Protein AF-A0A8C5T4S6-F1 (afdb_monomer)

InterPro domains:
  IPR027417 P-loop containing nucleoside triphosphate hydrolase [G3DSA:3.40.50.300] (1-90)
  IPR039657 Dimethylallyltransferase [PTHR11088] (1-71)

pLDDT: mean 82.36, std 14.88, range [46.62, 96.31]

Secondary structure (DSSP, 8-state):
--BSS-TTTTTPPPTTGGGSS---SSS-B-TT-TT--HHHHHHHHHHHHTSSS-------HHHHHHHH-SSTT-HHHHHHHHHHHHHHHHT--

Mean predicted aligned error: 9.79 Å

Structure (mmCIF, N/CA/C/O backbone):
data_AF-A0A8C5T4S6-F1
#
_entry.id   AF-A0A8C5T4S6-F1
#
loop_
_atom_site.group_PDB
_atom_site.id
_atom_site.type_symbol
_atom_site.label_atom_id
_atom_site.label_alt_id
_atom_site.label_comp_id
_atom_site.label_asym_id
_atom_site.label_entity_id
_atom_site.label_seq_id
_atom_site.pdbx_PDB_ins_code
_atom_site.Cartn_x
_atom_site.Cartn_y
_atom_site.Cartn_z
_atom_site.occupancy
_atom_site.B_iso_or_equiv
_atom_site.auth_seq_id
_atom_site.auth_comp_id
_atom_site.auth_asym_id
_atom_site.auth_atom_id
_atom_site.pdbx_PDB_model_num
ATOM 1 N N . MET A 1 1 ? -3.799 2.356 2.394 1.00 86.56 1 MET A N 1
ATOM 2 C CA . MET A 1 1 ? -2.665 2.402 3.349 1.00 86.56 1 MET A CA 1
ATOM 3 C C . MET A 1 1 ? -2.259 0.994 3.733 1.00 86.56 1 MET A C 1
ATOM 5 O O . MET A 1 1 ? -3.103 0.236 4.201 1.00 86.56 1 MET A O 1
ATOM 9 N N . VAL A 1 2 ? -0.999 0.628 3.476 1.00 92.94 2 VAL A N 1
ATOM 10 C CA . VAL A 1 2 ? -0.551 -0.777 3.476 1.00 92.94 2 VAL A CA 1
ATOM 11 C C . VAL A 1 2 ? -0.291 -1.341 4.875 1.00 92.94 2 VAL A C 1
ATOM 13 O O . VAL A 1 2 ? -0.500 -2.531 5.085 1.00 92.94 2 VAL A O 1
ATOM 16 N N . TYR A 1 3 ? 0.107 -0.500 5.835 1.00 94.44 3 TYR A N 1
ATOM 17 C CA . TYR A 1 3 ? 0.503 -0.932 7.177 1.00 94.44 3 TYR A CA 1
ATOM 18 C C . TYR A 1 3 ? -0.684 -1.284 8.077 1.00 94.44 3 TYR A C 1
ATOM 20 O O . TYR A 1 3 ? -1.705 -0.590 8.087 1.00 94.44 3 TYR A O 1
ATOM 28 N N . LYS A 1 4 ? -0.537 -2.353 8.858 1.00 94.75 4 LYS A N 1
ATOM 29 C CA . LYS A 1 4 ? -1.483 -2.789 9.895 1.00 94.75 4 LYS A CA 1
ATOM 30 C C . LYS A 1 4 ? -1.421 -1.879 11.124 1.00 94.75 4 LYS A C 1
ATOM 32 O O . LYS A 1 4 ? -0.357 -1.379 11.463 1.00 94.75 4 LYS A O 1
ATOM 37 N N . GLY A 1 5 ? -2.560 -1.676 11.789 1.00 93.94 5 GLY A N 1
ATOM 38 C CA . GLY A 1 5 ? -2.655 -1.018 13.103 1.00 93.94 5 GLY A CA 1
ATOM 39 C C . GLY A 1 5 ? -2.443 0.501 13.130 1.00 93.94 5 GLY A C 1
ATOM 40 O O . GLY A 1 5 ? -2.792 1.143 14.113 1.00 93.94 5 GLY A O 1
ATOM 41 N N . LEU A 1 6 ? -1.922 1.104 12.060 1.00 93.56 6 LEU A N 1
ATOM 42 C CA . LEU A 1 6 ? -1.636 2.542 11.982 1.00 93.56 6 LEU A CA 1
ATOM 43 C C . LEU A 1 6 ? -2.824 3.363 11.450 1.00 93.56 6 LEU A C 1
ATOM 45 O O . LEU A 1 6 ? -2.654 4.265 10.635 1.00 93.56 6 LEU A O 1
ATOM 49 N N . ASP A 1 7 ? -4.043 3.025 11.856 1.00 94.25 7 ASP A N 1
ATOM 50 C CA . ASP A 1 7 ? -5.266 3.467 11.173 1.00 94.25 7 ASP A CA 1
ATOM 51 C C . ASP A 1 7 ? -5.497 4.979 11.295 1.00 94.25 7 ASP A C 1
ATOM 53 O O . ASP A 1 7 ? -5.701 5.646 10.283 1.00 94.25 7 ASP A O 1
ATOM 57 N N . ILE A 1 8 ? -5.371 5.533 12.505 1.00 93.62 8 ILE A N 1
ATOM 58 C CA . ILE A 1 8 ? -5.588 6.966 12.768 1.00 93.62 8 ILE A CA 1
ATOM 59 C C . ILE A 1 8 ? -4.522 7.815 12.064 1.00 93.62 8 ILE A C 1
ATOM 61 O O . ILE A 1 8 ? -4.847 8.710 11.291 1.00 93.62 8 ILE A O 1
ATOM 65 N N . ILE A 1 9 ? -3.240 7.505 12.279 1.00 93.94 9 ILE A N 1
ATOM 66 C CA . ILE A 1 9 ? -2.135 8.320 11.750 1.00 93.94 9 ILE A CA 1
ATOM 67 C C . ILE A 1 9 ? -2.014 8.250 10.223 1.00 93.94 9 ILE A C 1
ATOM 69 O O . ILE A 1 9 ? -1.446 9.147 9.610 1.00 93.94 9 ILE A O 1
ATOM 73 N N . THR A 1 10 ? -2.539 7.189 9.603 1.00 91.38 10 THR A N 1
ATOM 74 C CA . THR A 1 10 ? -2.556 7.042 8.141 1.00 91.38 10 THR A CA 1
ATOM 75 C C . THR A 1 10 ? -3.892 7.435 7.515 1.00 91.38 10 THR A C 1
ATOM 77 O O . THR A 1 10 ? -4.090 7.202 6.322 1.00 91.38 10 THR A O 1
ATOM 80 N N . ASN A 1 11 ? -4.797 8.027 8.306 1.00 93.88 11 ASN A N 1
ATOM 81 C CA . ASN A 1 11 ? -6.145 8.419 7.898 1.00 93.88 11 ASN A CA 1
ATOM 82 C C . ASN A 1 11 ? -6.866 7.298 7.132 1.00 93.88 11 ASN A C 1
ATOM 84 O O . ASN A 1 11 ? -7.379 7.478 6.024 1.00 93.88 11 ASN A O 1
ATOM 88 N N . LYS A 1 12 ? -6.802 6.086 7.683 1.00 93.31 12 LYS A N 1
ATOM 89 C CA . LYS A 1 12 ? -7.362 4.903 7.048 1.00 93.31 12 LYS A CA 1
ATOM 90 C C . LYS A 1 12 ? -8.883 4.964 7.114 1.00 93.31 12 LYS A C 1
ATOM 92 O O . LYS A 1 12 ? -9.453 5.183 8.177 1.00 93.31 12 LYS A O 1
ATOM 97 N N . VAL A 1 13 ? -9.512 4.716 5.968 1.00 94.06 13 VAL A N 1
ATOM 98 C CA . VAL A 1 13 ? -10.966 4.578 5.838 1.00 94.06 13 VAL A CA 1
ATOM 99 C C . VAL A 1 13 ? -11.516 3.600 6.884 1.00 94.06 13 VAL A C 1
ATOM 101 O O . VAL A 1 13 ? -10.894 2.568 7.165 1.00 94.06 13 VAL A O 1
ATOM 104 N N . SER A 1 14 ? -12.661 3.914 7.483 1.00 94.06 14 SER A N 1
ATOM 105 C CA . SER A 1 14 ? -13.209 3.121 8.586 1.00 94.06 14 SER A CA 1
ATOM 106 C C . SER A 1 14 ? -13.633 1.716 8.131 1.00 94.06 14 SER A C 1
ATOM 108 O O . SER A 1 14 ? -13.975 1.512 6.962 1.00 94.06 14 SER A O 1
ATOM 110 N N . PRO A 1 15 ? -13.682 0.718 9.033 1.00 93.44 15 PRO A N 1
ATOM 111 C CA . PRO A 1 15 ? -14.215 -0.602 8.697 1.00 93.44 15 PRO A CA 1
ATOM 112 C C . PRO A 1 15 ? -15.658 -0.562 8.173 1.00 93.44 15 PRO A C 1
ATOM 114 O O . PRO A 1 15 ? -16.052 -1.434 7.405 1.00 93.44 15 PRO A O 1
ATOM 117 N N . GLN A 1 16 ? -16.458 0.415 8.605 1.00 96.31 16 GLN A N 1
ATOM 118 C CA . GLN A 1 16 ? -17.829 0.649 8.155 1.00 96.31 16 GLN A CA 1
ATOM 119 C C . GLN A 1 16 ? -17.861 1.019 6.671 1.00 96.31 16 GLN A C 1
ATOM 121 O O . GLN A 1 16 ? -18.564 0.372 5.899 1.00 96.31 16 GLN A O 1
ATOM 126 N N . GLU A 1 17 ? -17.067 2.005 6.268 1.00 94.88 17 GLU A N 1
ATOM 127 C CA . GLU A 1 17 ? -16.970 2.469 4.879 1.00 94.88 17 GLU A CA 1
ATOM 128 C C . GLU A 1 17 ? -16.320 1.414 3.975 1.00 94.88 17 GLU A C 1
ATOM 130 O O . GLU A 1 17 ? -16.770 1.194 2.852 1.00 94.88 17 GLU A O 1
ATOM 135 N N . GLN A 1 18 ? -15.328 0.674 4.484 1.00 94.00 18 GLN A N 1
ATOM 136 C CA . GLN A 1 18 ? -14.693 -0.427 3.750 1.00 94.00 18 GLN A CA 1
ATOM 137 C C . GLN A 1 18 ? -15.647 -1.577 3.411 1.00 94.00 18 GLN A C 1
ATOM 139 O O . GLN A 1 18 ? -15.331 -2.376 2.536 1.00 94.00 18 GLN A O 1
ATOM 144 N N . ARG A 1 19 ? -16.799 -1.700 4.083 1.00 95.38 19 ARG A N 1
ATOM 145 C CA . ARG A 1 19 ? -17.813 -2.715 3.746 1.00 95.38 19 ARG A CA 1
ATOM 146 C C . ARG A 1 19 ? -18.678 -2.332 2.548 1.00 95.38 19 ARG A C 1
ATOM 148 O O . ARG A 1 19 ? -19.338 -3.208 2.001 1.00 95.38 19 ARG A O 1
ATOM 155 N N . LEU A 1 20 ? -18.680 -1.061 2.139 1.00 95.69 20 LEU A N 1
ATOM 156 C CA . LEU A 1 20 ? -19.495 -0.581 1.018 1.00 95.69 20 LEU A CA 1
ATOM 157 C C . LEU A 1 20 ? -18.959 -1.057 -0.339 1.00 95.69 20 LEU A C 1
ATOM 159 O O . LEU A 1 20 ? -19.727 -1.212 -1.283 1.00 95.69 20 LEU A O 1
ATOM 163 N N . CYS A 1 21 ? -17.655 -1.315 -0.440 1.00 91.56 21 CYS A N 1
ATOM 164 C CA . CYS A 1 21 ? -17.039 -1.921 -1.614 1.00 91.56 21 CYS A CA 1
ATOM 165 C C . CYS A 1 21 ? -15.754 -2.663 -1.236 1.00 9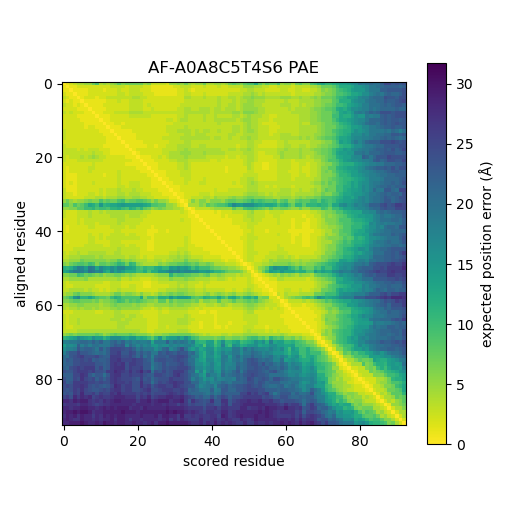1.56 21 CYS A C 1
ATOM 167 O O . CYS A 1 21 ? -15.134 -2.399 -0.208 1.00 91.56 21 CYS A O 1
ATOM 169 N N . ARG A 1 22 ? -15.328 -3.614 -2.069 1.00 91.56 22 ARG A N 1
ATOM 170 C CA . ARG A 1 22 ? -14.123 -4.395 -1.787 1.00 91.56 22 ARG A CA 1
ATOM 171 C C . ARG A 1 22 ? -12.875 -3.524 -1.925 1.00 91.56 22 ARG A C 1
ATOM 173 O O . ARG A 1 22 ? -12.538 -3.080 -3.017 1.00 91.56 22 ARG A O 1
ATOM 180 N N . HIS A 1 23 ? -12.153 -3.353 -0.822 1.00 93.38 23 HIS A N 1
ATOM 181 C CA . HIS A 1 23 ? -10.861 -2.680 -0.811 1.00 93.38 23 HIS A CA 1
ATOM 182 C C . HIS A 1 23 ? -9.732 -3.708 -0.868 1.00 93.38 23 HIS A C 1
ATOM 184 O O . HIS A 1 23 ? -9.703 -4.676 -0.107 1.00 93.38 23 HIS A O 1
ATOM 190 N N . HIS A 1 24 ? -8.780 -3.481 -1.765 1.00 92.88 24 HIS A N 1
ATOM 191 C CA . HIS A 1 24 ? -7.535 -4.237 -1.835 1.00 92.88 24 HIS A CA 1
ATOM 192 C C . HIS A 1 24 ? -6.375 -3.387 -1.306 1.00 92.88 24 HIS A C 1
ATOM 194 O O . HIS A 1 24 ? -6.509 -2.179 -1.117 1.00 92.88 24 HIS A O 1
AT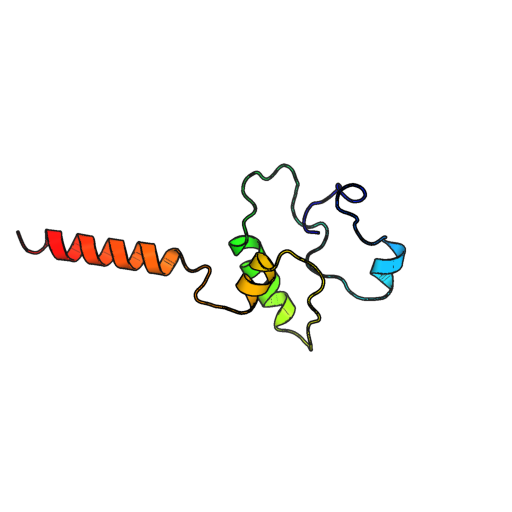OM 200 N N . MET A 1 25 ? -5.216 -4.010 -1.078 1.00 93.62 25 MET A N 1
ATOM 201 C CA . MET A 1 25 ? -3.980 -3.308 -0.703 1.00 93.62 25 MET A CA 1
ATOM 202 C C . MET A 1 25 ? -4.106 -2.420 0.558 1.00 93.62 25 MET A C 1
ATOM 204 O O . MET A 1 25 ? -3.467 -1.369 0.678 1.00 93.62 25 MET A O 1
ATOM 208 N N . ILE A 1 26 ? -4.899 -2.865 1.537 1.00 94.06 26 ILE A N 1
ATOM 209 C CA . ILE A 1 26 ? -5.078 -2.208 2.836 1.00 94.06 26 ILE A CA 1
ATOM 210 C C . ILE A 1 26 ? -4.677 -3.151 3.979 1.00 94.06 26 ILE A C 1
ATOM 212 O O . ILE A 1 26 ? -4.962 -4.343 3.918 1.00 94.06 26 ILE A O 1
ATOM 216 N N . SER A 1 27 ? -3.990 -2.633 5.004 1.00 93.88 27 SER A N 1
ATOM 217 C CA . SER A 1 27 ? -3.651 -3.370 6.242 1.00 93.88 27 SER A CA 1
ATOM 218 C C . SER A 1 27 ? -3.018 -4.763 6.038 1.00 93.88 27 SER A C 1
ATOM 220 O O . SER A 1 27 ? -3.365 -5.718 6.733 1.00 93.88 27 SER A O 1
ATOM 222 N N . PHE A 1 28 ? -2.078 -4.911 5.106 1.00 92.75 28 PHE A N 1
ATOM 223 C CA . PHE A 1 28 ? -1.450 -6.205 4.801 1.00 92.75 28 PHE A CA 1
ATOM 224 C C . PHE A 1 28 ? 0.055 -6.253 5.097 1.00 92.75 28 PHE A C 1
ATOM 226 O O . PHE A 1 28 ? 0.616 -7.344 5.172 1.00 92.75 28 PHE A O 1
ATOM 233 N N . VAL A 1 29 ? 0.696 -5.105 5.324 1.00 94.25 29 VAL A N 1
ATOM 234 C CA . VAL A 1 29 ? 2.111 -4.994 5.702 1.00 94.25 29 VAL A CA 1
ATOM 235 C C . VAL A 1 29 ? 2.219 -4.838 7.214 1.00 94.25 29 VAL A C 1
ATOM 237 O O . VAL A 1 29 ? 1.505 -4.036 7.816 1.00 94.25 29 VAL A O 1
ATOM 240 N N . ASP A 1 30 ? 3.096 -5.618 7.836 1.00 94.56 30 ASP A N 1
ATOM 241 C CA . ASP A 1 30 ? 3.460 -5.422 9.238 1.00 94.56 30 ASP A CA 1
ATOM 242 C C . ASP A 1 30 ? 4.374 -4.185 9.355 1.00 94.56 30 ASP A C 1
ATOM 244 O O . ASP A 1 30 ? 5.377 -4.121 8.638 1.00 94.56 30 ASP A O 1
ATOM 248 N N . PRO A 1 31 ? 4.042 -3.189 10.200 1.00 92.56 31 PRO A N 1
ATOM 249 C CA . PRO A 1 31 ? 4.856 -1.984 10.363 1.00 92.56 31 PRO A CA 1
ATOM 250 C C . PRO A 1 31 ? 6.276 -2.245 10.888 1.00 92.56 31 PRO A C 1
ATOM 252 O O . PRO A 1 31 ? 7.128 -1.374 10.745 1.00 92.56 31 PRO A O 1
ATOM 255 N N . LEU A 1 32 ? 6.554 -3.415 11.471 1.00 93.31 32 LEU A N 1
ATOM 256 C CA . LEU A 1 32 ? 7.890 -3.790 11.941 1.00 93.31 32 LEU A CA 1
ATOM 257 C C . LEU A 1 32 ? 8.812 -4.282 10.813 1.00 93.31 32 LEU A C 1
ATOM 259 O O . LEU A 1 32 ? 10.011 -4.458 11.030 1.00 93.31 32 LEU A O 1
ATOM 263 N N . VAL A 1 33 ? 8.290 -4.493 9.600 1.00 89.94 33 VAL A N 1
ATOM 264 C CA . VAL A 1 33 ? 9.110 -4.832 8.430 1.00 89.94 33 VAL A CA 1
ATOM 265 C C . VAL A 1 33 ? 9.790 -3.567 7.910 1.00 89.94 33 VAL A C 1
ATOM 267 O O . VAL A 1 33 ? 9.140 -2.666 7.390 1.00 89.94 33 VAL A O 1
ATOM 270 N N . SER A 1 34 ? 11.119 -3.521 7.997 1.00 77.06 34 SER A N 1
ATOM 271 C CA . SER A 1 34 ? 11.917 -2.322 7.707 1.00 77.06 34 SER A CA 1
ATOM 272 C C . SER A 1 34 ? 12.099 -1.989 6.221 1.00 77.06 34 SER A C 1
ATOM 274 O O . SER A 1 34 ? 12.544 -0.892 5.905 1.00 77.06 34 SER A O 1
ATOM 276 N N . ASN A 1 35 ? 11.745 -2.894 5.302 1.00 85.25 35 ASN A N 1
ATOM 277 C CA . ASN A 1 35 ? 12.119 -2.788 3.885 1.00 85.25 35 ASN A CA 1
ATOM 278 C C . ASN A 1 35 ? 10.946 -3.000 2.917 1.00 85.25 35 ASN A C 1
ATOM 280 O O . ASN A 1 35 ? 11.112 -3.644 1.886 1.00 85.25 35 ASN A O 1
ATOM 284 N N . TYR A 1 36 ? 9.751 -2.495 3.231 1.00 90.81 36 TYR A N 1
ATOM 285 C CA . TYR A 1 36 ? 8.648 -2.564 2.272 1.00 90.81 36 TYR A CA 1
ATOM 286 C C . TYR A 1 36 ? 8.831 -1.528 1.157 1.00 90.81 36 TYR A C 1
ATOM 288 O O . TYR A 1 36 ? 8.736 -0.321 1.390 1.00 90.81 36 TYR A O 1
ATOM 296 N N . THR A 1 37 ? 9.098 -1.996 -0.059 1.00 91.50 37 THR A N 1
ATOM 297 C CA . THR A 1 37 ? 9.397 -1.143 -1.209 1.00 91.50 37 THR A CA 1
ATOM 298 C C . THR A 1 37 ? 8.208 -1.009 -2.157 1.00 91.50 37 THR A C 1
ATOM 300 O O . THR A 1 37 ? 7.228 -1.755 -2.130 1.00 91.50 37 THR A O 1
ATOM 303 N N . VAL A 1 38 ? 8.321 -0.058 -3.079 1.00 91.00 38 VAL A N 1
ATOM 304 C CA . VAL A 1 38 ? 7.371 0.096 -4.184 1.00 91.00 38 VAL A CA 1
ATOM 305 C C . VAL A 1 38 ? 7.368 -1.111 -5.138 1.00 91.00 38 VAL A C 1
ATOM 307 O O . VAL A 1 38 ? 6.338 -1.403 -5.741 1.00 91.00 38 VAL A O 1
ATOM 310 N N . VAL A 1 39 ? 8.484 -1.849 -5.247 1.00 90.44 39 VAL A N 1
ATOM 311 C CA . VAL A 1 39 ? 8.554 -3.097 -6.029 1.00 90.44 39 VAL A CA 1
ATOM 312 C C . VAL A 1 39 ? 7.629 -4.131 -5.401 1.00 90.44 39 VAL A C 1
ATOM 314 O O . VAL A 1 39 ? 6.817 -4.730 -6.101 1.00 90.44 39 VAL A O 1
ATOM 317 N N . ASP A 1 40 ? 7.696 -4.273 -4.074 1.00 92.31 40 ASP A N 1
ATOM 318 C CA . ASP A 1 40 ? 6.852 -5.204 -3.321 1.00 92.31 40 ASP A CA 1
ATOM 319 C C . ASP A 1 40 ? 5.371 -4.848 -3.458 1.00 92.31 40 ASP A C 1
ATOM 321 O O . ASP A 1 40 ? 4.521 -5.728 -3.616 1.00 92.31 40 ASP A O 1
ATOM 325 N N . PHE A 1 41 ? 5.052 -3.550 -3.441 1.00 93.00 41 PHE A N 1
ATOM 326 C CA . PHE A 1 41 ? 3.701 -3.072 -3.715 1.00 93.00 41 PHE A CA 1
ATOM 327 C C . PHE A 1 41 ? 3.232 -3.433 -5.119 1.00 93.00 41 PHE A C 1
ATOM 329 O O . PHE A 1 41 ? 2.159 -4.023 -5.248 1.00 93.00 41 PHE A O 1
ATOM 336 N N . ARG A 1 42 ? 4.016 -3.106 -6.152 1.00 91.50 42 ARG A N 1
ATOM 337 C CA . ARG A 1 42 ? 3.678 -3.405 -7.547 1.00 91.50 42 ARG A CA 1
ATOM 338 C C . ARG A 1 42 ? 3.419 -4.894 -7.723 1.00 91.50 42 ARG A C 1
ATOM 340 O O . ARG A 1 42 ? 2.369 -5.271 -8.233 1.00 91.50 42 ARG A O 1
ATOM 347 N N . ASP A 1 43 ? 4.340 -5.735 -7.269 1.00 91.88 43 ASP A N 1
ATOM 348 C CA . ASP A 1 43 ? 4.275 -7.181 -7.489 1.00 91.88 43 ASP A CA 1
ATOM 349 C C . ASP A 1 43 ? 3.075 -7.822 -6.772 1.00 91.88 43 ASP A C 1
ATOM 351 O O . ASP A 1 43 ? 2.520 -8.807 -7.256 1.00 91.88 43 ASP A O 1
ATOM 355 N N . LYS A 1 44 ? 2.608 -7.229 -5.664 1.00 92.88 44 LYS A N 1
ATOM 356 C CA . LYS A 1 44 ? 1.366 -7.630 -4.983 1.00 92.88 44 LYS A CA 1
ATOM 357 C C . LYS A 1 44 ? 0.099 -7.044 -5.613 1.00 92.88 44 LYS A C 1
ATOM 359 O O . LYS A 1 44 ? -0.939 -7.697 -5.573 1.00 92.88 44 LYS A O 1
ATOM 364 N N . ALA A 1 45 ? 0.156 -5.832 -6.161 1.00 92.69 45 ALA A N 1
ATOM 365 C CA . ALA A 1 45 ? -0.996 -5.142 -6.743 1.00 92.69 45 ALA A CA 1
ATOM 366 C C . ALA A 1 45 ? -1.319 -5.611 -8.168 1.00 92.69 45 ALA A C 1
ATOM 368 O O . ALA A 1 45 ? -2.492 -5.701 -8.519 1.00 92.69 45 ALA A O 1
ATOM 369 N N . VAL A 1 46 ? -0.310 -5.935 -8.984 1.00 91.81 46 VAL A N 1
ATOM 370 C CA . VAL A 1 46 ? -0.487 -6.345 -10.390 1.00 91.81 46 VAL A CA 1
ATOM 371 C C . VAL A 1 46 ? -1.459 -7.526 -10.549 1.00 91.81 46 VAL A C 1
ATOM 373 O O . VAL A 1 46 ? -2.369 -7.412 -11.369 1.00 91.81 46 VAL A O 1
ATOM 376 N N . PRO A 1 47 ? -1.365 -8.614 -9.757 1.00 91.12 47 PRO A N 1
ATOM 377 C CA . PRO A 1 47 ? -2.328 -9.715 -9.836 1.00 91.12 47 PRO A CA 1
ATOM 378 C C . PRO A 1 47 ? -3.745 -9.334 -9.393 1.00 91.12 47 PRO A C 1
ATOM 380 O O . PRO A 1 47 ? -4.692 -10.045 -9.696 1.00 91.12 47 PRO A O 1
ATOM 383 N N . VAL A 1 48 ? -3.904 -8.254 -8.625 1.00 89.88 48 VAL A N 1
ATOM 384 C CA . VAL A 1 48 ? -5.215 -7.787 -8.158 1.00 89.88 48 VAL A CA 1
ATOM 385 C C . VAL A 1 48 ? -5.908 -6.961 -9.236 1.00 89.88 48 VAL A C 1
ATOM 387 O O . VAL A 1 48 ? -7.096 -7.146 -9.470 1.00 89.88 48 VAL A O 1
ATOM 390 N N . ILE A 1 49 ? -5.170 -6.068 -9.900 1.00 87.81 49 ILE A N 1
ATOM 391 C CA . ILE A 1 49 ? -5.722 -5.162 -10.920 1.00 87.81 49 ILE A CA 1
ATOM 392 C C . ILE A 1 49 ? -5.964 -5.841 -12.274 1.00 87.81 49 ILE A C 1
ATOM 394 O O . ILE A 1 49 ? -6.551 -5.232 -13.158 1.00 87.81 49 ILE A O 1
ATOM 398 N N . SER A 1 50 ? -5.499 -7.079 -12.462 1.00 80.12 50 SER A N 1
ATOM 399 C CA . SER A 1 50 ? -5.727 -7.849 -13.690 1.00 80.12 50 SER A CA 1
ATOM 400 C C . SER A 1 50 ? -7.141 -8.429 -13.807 1.00 80.12 50 SER A C 1
ATOM 402 O O . SER A 1 50 ? -7.454 -9.044 -14.823 1.00 80.12 50 SER A O 1
ATOM 404 N N . PHE A 1 51 ? -7.975 -8.272 -12.777 1.00 65.81 51 PHE A N 1
ATOM 405 C CA . PHE A 1 51 ? -9.368 -8.711 -12.755 1.00 65.81 51 PHE A CA 1
ATOM 406 C C . PHE A 1 51 ? -10.296 -7.486 -12.757 1.00 65.81 51 PHE A C 1
ATOM 408 O O . PHE A 1 51 ? -10.047 -6.529 -12.026 1.00 65.81 51 PHE A O 1
ATOM 415 N N . ASP A 1 52 ? -11.365 -7.540 -13.558 1.00 73.69 52 ASP A N 1
ATOM 416 C CA . ASP A 1 52 ? -12.374 -6.480 -13.717 1.00 73.69 52 ASP A CA 1
ATOM 417 C C . ASP A 1 52 ? -11.796 -5.092 -14.078 1.00 73.69 52 ASP A C 1
ATOM 419 O O . ASP A 1 52 ? -10.682 -4.981 -14.583 1.00 73.69 52 ASP A O 1
ATOM 423 N N . ILE A 1 53 ? -12.589 -4.026 -13.917 1.00 88.38 53 ILE A N 1
ATOM 424 C CA . ILE A 1 53 ? -12.173 -2.633 -14.138 1.00 88.38 53 ILE A CA 1
ATOM 425 C C . ILE A 1 53 ? -11.656 -2.082 -12.796 1.00 88.38 53 ILE A C 1
ATOM 427 O O . ILE A 1 53 ? -12.469 -1.693 -11.951 1.00 88.38 53 ILE A O 1
ATOM 431 N N . PRO A 1 54 ? -10.331 -2.051 -12.548 1.00 90.69 54 PRO A N 1
ATOM 432 C CA . PRO A 1 54 ? -9.788 -1.621 -11.266 1.00 90.69 54 PRO A CA 1
ATOM 433 C C . PRO A 1 54 ? -9.899 -0.103 -11.088 1.00 90.69 54 PRO A C 1
ATOM 435 O O . PRO A 1 54 ? -9.560 0.672 -11.981 1.00 90.69 54 PRO A O 1
ATOM 438 N N . ILE A 1 55 ? -10.286 0.331 -9.886 1.00 92.06 55 ILE A N 1
ATOM 439 C CA . ILE A 1 55 ? -10.207 1.734 -9.466 1.00 92.06 55 ILE A CA 1
ATOM 440 C C . ILE A 1 55 ? -9.063 1.862 -8.463 1.00 92.06 55 ILE A C 1
ATOM 442 O O . ILE A 1 55 ? -9.117 1.315 -7.360 1.00 92.06 55 ILE A O 1
ATOM 446 N N . VAL A 1 56 ? -8.016 2.590 -8.846 1.00 91.31 56 VAL A N 1
ATOM 447 C CA . VAL A 1 56 ? -6.872 2.879 -7.974 1.00 91.31 56 VAL A CA 1
ATOM 448 C C . VAL A 1 56 ? -7.111 4.221 -7.289 1.00 91.31 56 VAL A C 1
ATOM 450 O O . VAL A 1 56 ? -7.291 5.235 -7.958 1.00 91.31 56 V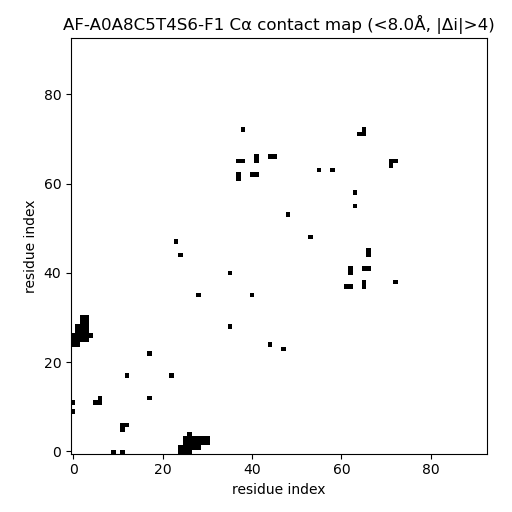AL A O 1
ATOM 453 N N . VAL A 1 57 ? -7.122 4.229 -5.953 1.00 90.75 57 VAL A N 1
ATOM 454 C CA . VAL A 1 57 ? -7.424 5.420 -5.143 1.00 90.75 57 VAL A CA 1
ATOM 455 C C . VAL A 1 57 ? -6.244 5.768 -4.235 1.00 90.75 57 VAL A C 1
ATOM 457 O O . VAL A 1 57 ? -5.702 4.905 -3.540 1.00 90.75 57 VAL A O 1
ATOM 460 N N . GLY A 1 58 ? -5.888 7.054 -4.199 1.00 87.50 58 GLY A N 1
ATOM 461 C CA . GLY A 1 58 ? -4.838 7.600 -3.337 1.00 87.50 58 GLY A CA 1
ATOM 462 C C . GLY A 1 58 ? -3.417 7.275 -3.804 1.00 87.50 58 GLY A C 1
ATOM 463 O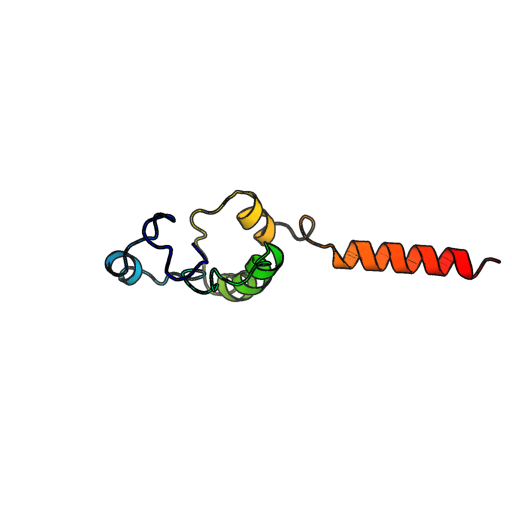 O . GLY A 1 58 ? -3.164 7.081 -4.988 1.00 87.50 58 GLY A O 1
ATOM 464 N N . GLY A 1 59 ? -2.491 7.213 -2.840 1.00 80.00 59 GLY A N 1
ATOM 465 C CA . GLY A 1 59 ? -1.067 6.966 -3.076 1.00 80.00 59 GLY A CA 1
ATOM 466 C C . GLY A 1 59 ? -0.262 8.235 -3.370 1.00 80.00 59 GLY A C 1
ATOM 467 O O . GLY A 1 59 ? -0.799 9.304 -3.637 1.00 80.00 59 GLY A O 1
ATOM 468 N N . THR A 1 60 ? 1.059 8.108 -3.298 1.00 83.56 60 THR A N 1
ATOM 469 C CA . THR A 1 60 ? 1.989 9.073 -3.898 1.00 83.56 60 THR A CA 1
ATOM 470 C C . THR A 1 60 ? 2.141 8.713 -5.374 1.00 83.56 60 THR A C 1
ATOM 472 O O . THR A 1 60 ? 2.148 7.520 -5.685 1.00 83.56 60 THR A O 1
ATOM 475 N N . ASN A 1 61 ? 2.315 9.698 -6.266 1.00 88.12 61 ASN A N 1
ATOM 476 C CA . ASN A 1 61 ? 2.472 9.476 -7.717 1.00 88.12 61 ASN A CA 1
ATOM 477 C C . ASN A 1 61 ? 3.415 8.313 -8.043 1.00 88.12 61 ASN A C 1
ATOM 479 O O . ASN A 1 61 ? 3.090 7.472 -8.870 1.00 88.12 61 ASN A O 1
ATOM 483 N N . TYR A 1 62 ? 4.502 8.183 -7.284 1.00 88.88 62 TYR A N 1
ATOM 484 C CA . TYR A 1 62 ? 5.469 7.097 -7.399 1.00 88.88 62 TYR A CA 1
ATOM 485 C C . TYR A 1 62 ? 4.875 5.671 -7.361 1.00 88.88 62 TYR A C 1
ATOM 487 O O . TYR A 1 62 ? 5.284 4.800 -8.128 1.00 88.88 62 TYR A O 1
ATOM 495 N N . TYR A 1 63 ? 3.884 5.411 -6.503 1.00 91.31 63 TYR A N 1
ATOM 496 C CA . TYR A 1 63 ? 3.225 4.101 -6.425 1.00 91.31 63 TYR A CA 1
ATOM 497 C C . TYR A 1 63 ? 2.311 3.857 -7.629 1.00 91.31 63 TYR A C 1
ATOM 499 O O . TYR A 1 63 ? 2.283 2.746 -8.154 1.00 91.31 63 TYR A O 1
ATOM 507 N N . ILE A 1 64 ? 1.601 4.886 -8.096 1.00 90.62 64 ILE A N 1
ATOM 508 C CA . ILE A 1 64 ? 0.749 4.804 -9.291 1.00 90.62 64 ILE A CA 1
ATOM 509 C C . ILE A 1 64 ? 1.622 4.565 -10.526 1.00 90.62 64 ILE A C 1
ATOM 511 O O . ILE A 1 64 ? 1.382 3.646 -11.307 1.00 90.62 64 ILE A O 1
ATOM 515 N N . GLU A 1 65 ? 2.691 5.342 -10.661 1.00 90.31 65 GLU A N 1
ATOM 516 C CA . GLU A 1 65 ? 3.677 5.226 -11.728 1.00 90.31 65 GLU A CA 1
ATOM 517 C C . GLU A 1 65 ? 4.290 3.824 -11.804 1.00 90.31 65 GLU A C 1
ATOM 519 O O . GLU A 1 65 ? 4.465 3.293 -12.900 1.00 90.31 65 GLU A O 1
ATOM 524 N N . SER A 1 66 ? 4.544 3.181 -10.658 1.00 90.69 66 SER A N 1
ATOM 525 C CA . SER A 1 66 ? 5.057 1.806 -10.612 1.00 90.69 66 SER A CA 1
ATOM 526 C C . SER A 1 66 ? 4.123 0.759 -11.230 1.00 90.69 66 SER A C 1
ATOM 528 O O . SER A 1 66 ? 4.600 -0.281 -11.690 1.00 90.69 66 SER A O 1
ATOM 530 N N . LEU A 1 67 ? 2.810 1.022 -11.238 1.00 90.12 67 LEU A N 1
ATOM 531 C CA . LEU A 1 67 ? 1.797 0.151 -11.839 1.00 90.12 67 LEU A CA 1
ATOM 532 C C . LEU A 1 67 ? 1.632 0.424 -13.336 1.00 90.12 67 LEU A C 1
ATOM 534 O O . LEU A 1 67 ? 1.382 -0.503 -14.102 1.00 90.12 67 LEU A O 1
ATOM 538 N N . LEU A 1 68 ? 1.778 1.685 -13.751 1.00 88.62 68 LEU A N 1
ATOM 539 C CA . LEU A 1 68 ? 1.577 2.114 -15.137 1.00 88.62 68 LEU A CA 1
ATOM 540 C C . LEU A 1 68 ? 2.799 1.839 -16.023 1.00 88.62 68 LEU A C 1
ATOM 542 O O . LEU A 1 68 ? 2.653 1.430 -17.176 1.00 88.62 68 LEU A O 1
ATOM 546 N N . TRP A 1 69 ? 4.013 2.046 -15.503 1.00 86.19 69 TRP A N 1
ATOM 547 C CA . TRP A 1 69 ? 5.230 2.070 -16.313 1.00 86.19 69 TRP A CA 1
ATOM 548 C C . TRP A 1 69 ? 6.192 0.936 -15.958 1.00 86.19 69 TRP A C 1
ATOM 550 O O . TRP A 1 69 ? 6.738 0.858 -14.859 1.00 86.19 69 TRP A O 1
ATOM 560 N N . LYS A 1 70 ? 6.521 0.103 -16.952 1.00 70.62 70 LYS A N 1
ATOM 561 C CA . LYS A 1 70 ? 7.504 -0.991 -16.806 1.00 70.62 70 LYS A CA 1
ATOM 562 C C . LYS A 1 70 ? 8.949 -0.508 -16.597 1.00 70.62 70 LYS A C 1
ATOM 564 O O . LYS A 1 70 ? 9.789 -1.284 -16.147 1.00 70.62 70 LYS A O 1
ATOM 569 N N . VAL A 1 71 ? 9.245 0.743 -16.956 1.00 64.25 71 VAL A N 1
ATOM 570 C CA . VAL A 1 71 ? 10.614 1.287 -17.041 1.00 64.25 71 VAL A CA 1
ATOM 571 C C . VAL A 1 71 ? 11.101 1.868 -15.715 1.00 64.25 71 VAL A C 1
ATOM 573 O O . VAL A 1 71 ? 12.293 1.817 -15.432 1.00 64.25 71 VAL A O 1
ATOM 576 N N . LEU A 1 72 ? 10.198 2.370 -14.873 1.00 60.19 72 LEU A N 1
ATOM 577 C CA . LEU A 1 72 ? 10.594 3.152 -13.700 1.00 60.19 72 LEU A CA 1
ATOM 578 C C . LEU A 1 72 ? 11.221 2.299 -12.590 1.00 60.19 72 LEU A C 1
ATOM 580 O O . LEU A 1 72 ? 11.958 2.824 -11.761 1.00 60.19 72 LEU A O 1
ATOM 584 N N . ILE A 1 73 ? 10.952 0.985 -12.565 1.00 62.12 73 ILE A N 1
ATOM 585 C CA . ILE A 1 73 ? 11.347 0.108 -11.451 1.00 62.12 73 ILE A CA 1
ATOM 586 C C . ILE A 1 73 ? 11.856 -1.255 -11.938 1.00 62.12 73 ILE A C 1
ATOM 588 O O . ILE A 1 73 ? 11.365 -2.318 -11.536 1.00 62.12 73 ILE A O 1
ATOM 592 N N . ASN A 1 74 ? 12.832 -1.245 -12.848 1.00 58.56 74 ASN A N 1
ATOM 593 C CA . ASN A 1 74 ? 13.499 -2.466 -13.297 1.00 58.56 74 ASN A CA 1
ATOM 594 C C . ASN A 1 74 ? 15.008 -2.456 -13.016 1.00 58.56 74 ASN A C 1
ATOM 596 O O . ASN A 1 74 ? 15.843 -2.382 -13.915 1.00 58.56 74 ASN A O 1
ATOM 600 N N . THR A 1 75 ? 15.361 -2.609 -11.741 1.00 57.00 75 THR A N 1
ATOM 601 C CA . THR A 1 75 ? 16.753 -2.756 -11.287 1.00 57.00 75 THR A CA 1
ATOM 602 C C . THR A 1 75 ? 17.383 -4.075 -11.752 1.00 57.00 75 THR A C 1
ATOM 604 O O . THR A 1 75 ? 18.595 -4.151 -11.955 1.00 57.00 75 THR A O 1
ATOM 607 N N . LYS A 1 76 ? 16.572 -5.122 -11.983 1.00 56.22 76 LYS A N 1
ATOM 608 C CA . LYS A 1 76 ? 17.047 -6.428 -12.479 1.00 56.22 76 LYS A CA 1
ATOM 609 C C . LYS A 1 76 ? 17.665 -6.316 -13.873 1.00 56.22 76 LYS A C 1
ATOM 611 O O . LYS A 1 76 ? 18.705 -6.927 -14.117 1.00 56.22 76 LYS A O 1
ATOM 616 N N . MET A 1 77 ? 17.079 -5.504 -14.756 1.00 56.00 77 MET A N 1
ATOM 617 C CA . MET A 1 77 ? 17.637 -5.252 -16.087 1.00 56.00 77 MET A CA 1
ATOM 618 C C . MET A 1 77 ? 18.996 -4.547 -15.988 1.00 56.00 77 MET A C 1
ATOM 620 O O . MET A 1 77 ? 19.954 -4.990 -16.616 1.00 56.00 77 MET A O 1
ATOM 624 N N . MET A 1 78 ? 19.113 -3.544 -15.114 1.00 55.22 78 MET A N 1
ATOM 625 C CA . MET A 1 78 ? 20.352 -2.788 -14.885 1.00 55.22 78 MET A CA 1
ATOM 626 C C . MET A 1 78 ? 21.493 -3.658 -14.330 1.00 55.22 78 MET A C 1
ATOM 628 O O . MET A 1 78 ? 22.585 -3.660 -14.895 1.00 55.22 78 MET A O 1
ATOM 632 N N . CYS A 1 79 ? 21.246 -4.470 -13.295 1.00 56.03 79 CYS A N 1
ATOM 633 C CA . CYS A 1 79 ? 22.261 -5.398 -12.774 1.00 56.03 79 CYS A CA 1
ATOM 634 C C . CYS A 1 79 ? 22.672 -6.451 -13.811 1.00 56.03 79 CYS A C 1
ATOM 636 O O . CYS A 1 79 ? 23.854 -6.763 -13.937 1.00 56.03 79 CYS A O 1
ATOM 638 N N . SER A 1 80 ? 21.722 -6.988 -14.584 1.00 60.00 80 SER A N 1
ATOM 639 C CA . SER A 1 80 ? 22.035 -7.964 -15.636 1.00 60.00 80 SER A CA 1
ATOM 640 C C . SER A 1 80 ? 22.835 -7.357 -16.794 1.00 60.00 80 SER A C 1
ATOM 642 O O . SER A 1 80 ? 23.686 -8.033 -17.370 1.00 60.00 80 SER A O 1
ATOM 644 N N . PHE A 1 81 ? 22.607 -6.079 -17.102 1.00 61.22 81 PHE A N 1
ATOM 645 C CA . PHE A 1 81 ? 23.351 -5.326 -18.107 1.00 61.22 81 PHE A CA 1
ATOM 646 C C . PHE A 1 81 ? 24.800 -5.090 -17.662 1.00 61.22 81 PHE A C 1
ATOM 648 O O . PHE A 1 81 ? 25.728 -5.446 -18.385 1.00 61.22 81 PHE A O 1
ATOM 655 N N . LEU A 1 82 ? 25.003 -4.610 -16.431 1.00 62.62 82 LEU A N 1
ATOM 656 C CA . LEU A 1 82 ? 26.339 -4.398 -15.861 1.00 62.62 82 LEU A CA 1
ATOM 657 C C . LEU A 1 82 ? 27.120 -5.711 -15.705 1.00 62.62 82 LEU A C 1
ATOM 659 O O . LEU A 1 82 ? 28.298 -5.777 -16.054 1.00 62.62 82 LEU A O 1
ATOM 663 N N . ALA A 1 83 ? 26.459 -6.785 -15.265 1.00 63.09 83 ALA A N 1
ATOM 664 C CA . ALA A 1 83 ? 27.078 -8.106 -15.159 1.00 63.09 83 ALA A CA 1
ATOM 665 C C . ALA A 1 83 ? 27.499 -8.676 -16.527 1.00 63.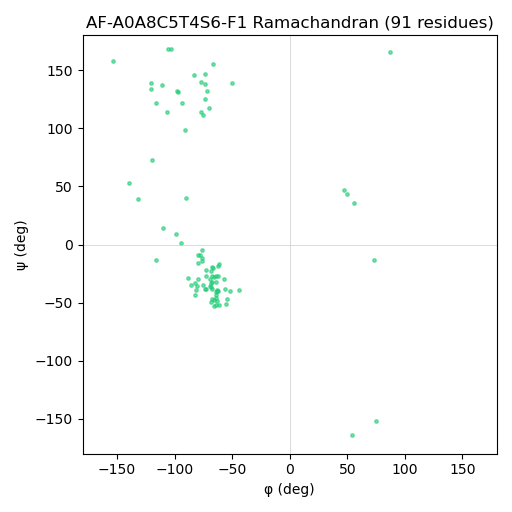09 83 ALA A C 1
ATOM 667 O O . ALA A 1 83 ? 28.500 -9.388 -16.620 1.00 63.09 83 ALA A O 1
ATOM 668 N N . ARG A 1 84 ? 26.763 -8.366 -17.603 1.00 63.44 84 ARG A N 1
ATOM 669 C CA . ARG A 1 84 ? 27.150 -8.728 -18.977 1.00 63.44 84 ARG A CA 1
ATOM 670 C C . ARG A 1 84 ? 28.312 -7.872 -19.487 1.00 63.44 84 ARG A C 1
ATOM 672 O O . ARG A 1 84 ? 29.209 -8.415 -20.123 1.00 63.44 84 ARG A O 1
ATOM 679 N N . GLN A 1 85 ? 28.344 -6.582 -19.159 1.00 63.19 85 GLN A N 1
ATOM 680 C CA . GLN A 1 85 ? 29.419 -5.672 -19.565 1.00 63.19 85 GLN A CA 1
ATOM 681 C C . GLN A 1 85 ? 30.763 -6.003 -18.887 1.00 63.19 85 GLN A C 1
ATOM 683 O O . GLN A 1 85 ? 31.797 -5.991 -19.550 1.00 63.19 85 GLN A O 1
ATOM 688 N N . GLN A 1 86 ? 30.763 -6.392 -17.605 1.00 59.09 86 GLN A N 1
ATOM 689 C CA . GLN A 1 86 ? 31.986 -6.811 -16.899 1.00 59.09 86 GLN A CA 1
ATOM 690 C C . GLN A 1 86 ? 32.554 -8.148 -17.401 1.00 59.09 86 GLN A C 1
ATOM 692 O O . GLN A 1 86 ? 33.769 -8.302 -17.498 1.00 59.09 86 GLN A O 1
ATOM 697 N N . ARG A 1 87 ? 31.697 -9.105 -17.783 1.00 58.19 87 ARG A N 1
ATOM 698 C CA . ARG A 1 87 ? 32.1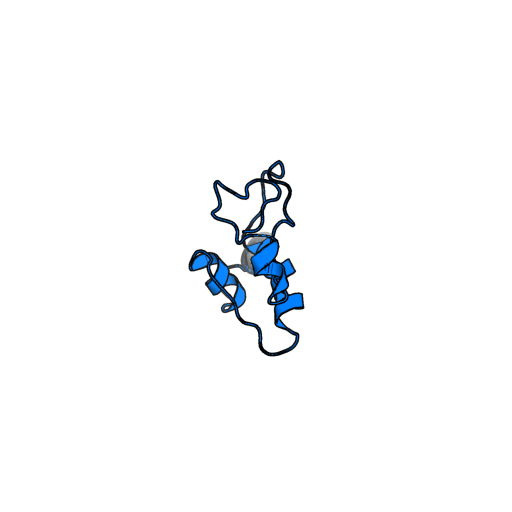50 -10.370 -18.393 1.00 58.19 87 ARG A CA 1
ATOM 699 C C . ARG A 1 87 ? 32.735 -10.179 -19.794 1.00 58.19 87 ARG A C 1
ATOM 701 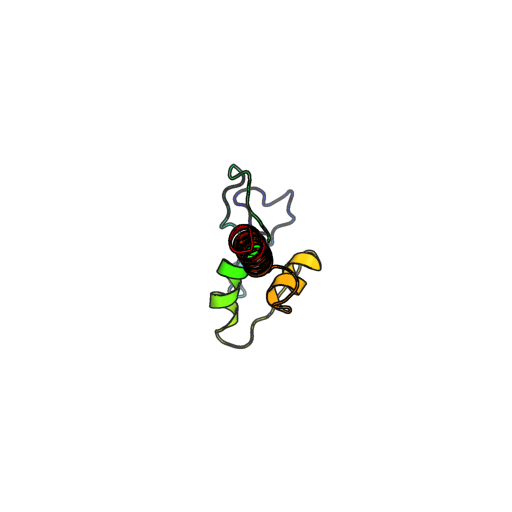O O . ARG A 1 87 ? 33.624 -10.932 -20.168 1.00 58.19 87 ARG A O 1
ATOM 708 N N . GLY A 1 88 ? 32.272 -9.173 -20.539 1.00 56.22 88 GLY A N 1
ATOM 709 C CA . GLY A 1 88 ? 32.842 -8.810 -21.839 1.00 56.22 88 GLY A CA 1
ATOM 710 C C . GLY A 1 88 ? 34.256 -8.222 -21.752 1.00 56.22 88 GLY A C 1
ATOM 711 O O . GLY A 1 88 ? 35.061 -8.481 -22.636 1.00 56.22 88 GLY A O 1
ATOM 712 N N . LEU A 1 89 ? 34.587 -7.489 -20.679 1.00 56.47 89 LEU A N 1
ATOM 713 C CA . LEU A 1 89 ? 35.938 -6.943 -20.470 1.00 56.47 89 LEU A CA 1
ATOM 714 C C . LEU A 1 89 ? 36.958 -8.003 -20.020 1.00 56.47 89 LEU A C 1
ATOM 716 O O . LEU A 1 89 ? 38.119 -7.926 -20.400 1.00 56.47 89 LEU A O 1
ATOM 720 N N . SER A 1 90 ? 36.539 -8.994 -19.227 1.00 54.06 90 SER A N 1
ATOM 721 C CA . SER A 1 90 ? 37.442 -10.038 -18.713 1.00 54.06 90 SER A CA 1
ATOM 722 C C . SER A 1 90 ? 37.820 -11.107 -19.747 1.00 54.06 90 SER A C 1
ATOM 724 O O . SER A 1 90 ? 38.732 -11.881 -19.485 1.00 54.06 90 SER A O 1
ATOM 726 N N . ALA A 1 91 ? 37.118 -11.187 -20.881 1.00 55.25 91 ALA A N 1
ATOM 727 C CA . ALA A 1 91 ? 37.392 -12.147 -21.956 1.00 55.25 91 ALA A CA 1
ATOM 728 C C . ALA A 1 91 ? 38.291 -11.575 -23.074 1.00 55.25 91 ALA A C 1
ATOM 730 O O . ALA A 1 91 ? 38.546 -12.260 -24.060 1.00 55.25 91 ALA A O 1
ATOM 731 N N . ALA A 1 92 ? 38.728 -10.317 -22.940 1.00 51.47 92 ALA A N 1
ATOM 732 C CA . ALA A 1 92 ? 39.558 -9.599 -23.908 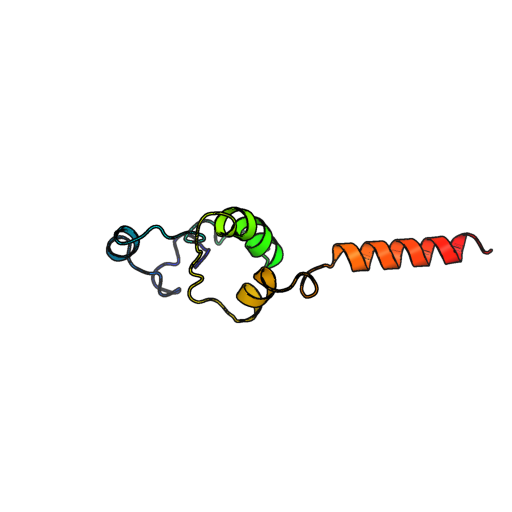1.00 51.47 92 ALA A CA 1
ATOM 733 C C . ALA A 1 92 ? 41.001 -9.348 -23.412 1.00 51.47 92 ALA A C 1
ATOM 735 O O . ALA A 1 92 ? 41.704 -8.526 -24.000 1.00 51.47 92 ALA A O 1
ATOM 736 N N . ILE A 1 93 ? 41.425 -10.030 -22.339 1.00 46.62 93 ILE A N 1
AT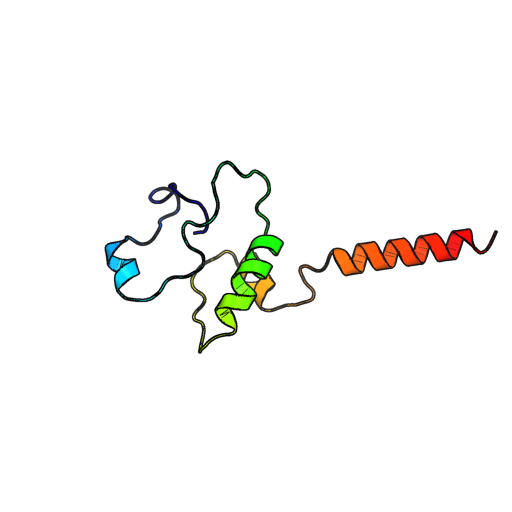OM 737 C CA . ILE A 1 93 ? 42.792 -10.010 -21.788 1.00 46.62 93 ILE A CA 1
ATOM 738 C C . ILE A 1 93 ? 43.322 -11.441 -21.762 1.00 46.62 93 ILE A C 1
ATOM 740 O O . ILE A 1 93 ? 42.545 -12.325 -21.335 1.00 46.62 93 ILE A O 1
#

Solvent-accessible surface area (backbone atoms only — not comparable to full-atom values): 6050 Å² total; per-residue (Å²): 98,44,48,41,92,48,43,76,90,63,68,50,81,48,77,73,63,50,68,78,48,92,76,74,79,54,54,76,40,61,73,86,58,92,77,84,46,66,66,60,49,33,69,62,44,52,76,56,52,74,50,81,89,65,83,88,79,85,78,58,69,70,58,57,47,51,70,76,38,82,76,84,75,48,64,67,60,53,55,54,50,52,56,50,53,56,54,59,59,65,73,74,112

Sequence (93 aa):
MVYKGLDIITNKVSPQEQRLCRHHMISFVDPLVSNYTVVDFRDKAVPVISFDIPIVVGGTNYYIESLLWKVLINTKMMCSFLARQQRGLSAAI

Foldseek 3Di:
DQAAPCCVVVVHDDPVVCVVDPDDNHHNDHPPPPDDDLVNVQVRCQVVCVDDNDDDDDDDVVSVCSNVDPPPDCVVVVVVVVVVVVVVVVVVD

Organism: NCBI:txid2593467

Nearest PDB structures (foldseek):
  3a8t-assembly1_A  TM=8.995E-01  e=2.151E-02  Humulus lupulus

Radius of gyration: 18.59 Å; Cα contacts (8 Å, |Δi|>4): 49; chains: 1; bounding box: 62×22×37 Å